Protein AF-A0A969CQW3-F1 (afdb_monomer_lite)

Foldseek 3Di:
DFDDDVNHTDDDPDPPGPVLQQDALAPDPQAFAAPVRHGRGLCRLPPPVNCVVLVHLQSSCDAPHSNLLSLLSSVLVCCVPPLDQEDEQEADSQQPNPDCVNSVVSNPVDRDPSHDPNHDYYYDDDNCPVVVVVVVVD

Radius of gyration: 14.9 Å; chains: 1; bounding box: 37×34×37 Å

Sequence (138 aa):
MCVLDDGAPLRITDGGSGHIGQIDVSLTSDAPIGPDGGRGGLEAYLGVRAIISHGSIERAFEKDAAPTLALARAIRIAHAIYRPNQIVLLGGIGIRIPSLEPIEAAVREHLTTIAHPRWHLLRGDDDHHAARGAARLV

pLDDT: mean 92.69, std 6.72, range [59.06, 98.31]

Structure (mmCIF, N/CA/C/O backbone):
data_AF-A0A969CQW3-F1
#
_entry.id   AF-A0A969CQW3-F1
#
loop_
_atom_site.group_PDB
_atom_site.id
_atom_site.type_symbol
_atom_site.label_atom_id
_atom_site.label_alt_id
_atom_site.label_comp_id
_atom_site.label_asym_id
_atom_site.label_entity_id
_atom_site.label_seq_id
_atom_site.pdbx_PDB_ins_code
_atom_site.Cartn_x
_atom_site.Cartn_y
_atom_site.Cartn_z
_atom_site.occupancy
_atom_site.B_iso_or_equiv
_atom_site.auth_seq_id
_atom_site.auth_comp_id
_atom_site.auth_asym_id
_atom_site.auth_atom_id
_atom_site.pdbx_PDB_model_num
ATOM 1 N N . MET A 1 1 ? 1.162 4.635 -8.567 1.00 69.88 1 MET A N 1
ATOM 2 C CA . MET A 1 1 ? 1.852 3.421 -8.068 1.00 69.88 1 MET A CA 1
ATOM 3 C C . MET A 1 1 ? 2.391 2.670 -9.285 1.00 69.88 1 MET A C 1
ATOM 5 O O . MET A 1 1 ? 1.899 2.934 -10.373 1.00 69.88 1 MET A O 1
ATOM 9 N N . CYS A 1 2 ? 3.391 1.797 -9.170 1.00 86.38 2 CYS A N 1
ATOM 10 C CA . CYS A 1 2 ? 3.870 1.009 -10.316 1.00 86.38 2 CYS A CA 1
ATOM 11 C C . CYS A 1 2 ? 4.213 -0.417 -9.884 1.00 86.38 2 CYS A C 1
ATOM 13 O O . CYS A 1 2 ? 4.478 -0.653 -8.706 1.00 86.38 2 CYS A O 1
ATOM 15 N N . VAL A 1 3 ? 4.185 -1.344 -10.838 1.00 90.12 3 VAL A N 1
ATOM 16 C CA . VAL A 1 3 ? 4.694 -2.709 -10.679 1.00 90.12 3 VAL A CA 1
ATOM 17 C C . VAL A 1 3 ? 5.891 -2.833 -11.607 1.00 90.12 3 VAL A C 1
ATOM 19 O O . VAL A 1 3 ? 5.810 -2.410 -12.761 1.00 90.12 3 VAL A O 1
ATOM 22 N N . LEU A 1 4 ? 6.993 -3.368 -11.091 1.00 91.31 4 LEU A N 1
ATOM 23 C CA . LEU A 1 4 ? 8.176 -3.672 -11.883 1.00 91.31 4 LEU A CA 1
ATOM 24 C C . LEU A 1 4 ? 8.287 -5.188 -12.020 1.00 91.31 4 LEU A C 1
ATOM 26 O O . LEU A 1 4 ? 8.216 -5.888 -11.011 1.00 91.31 4 LEU A O 1
ATOM 30 N N . ASP A 1 5 ? 8.470 -5.664 -13.245 1.00 91.25 5 ASP A N 1
ATOM 31 C CA . ASP A 1 5 ? 8.824 -7.047 -13.544 1.00 91.25 5 ASP A CA 1
ATOM 32 C C . ASP A 1 5 ? 10.225 -7.056 -14.158 1.00 91.25 5 ASP A C 1
ATOM 34 O O . ASP A 1 5 ? 10.496 -6.321 -15.106 1.00 91.25 5 ASP A O 1
ATOM 38 N N . ASP A 1 6 ? 11.139 -7.790 -13.526 1.00 90.31 6 ASP A N 1
ATOM 39 C CA . ASP A 1 6 ? 12.577 -7.789 -13.833 1.00 90.31 6 ASP A CA 1
ATOM 40 C C . ASP A 1 6 ? 13.187 -6.377 -14.016 1.00 90.31 6 ASP A C 1
ATOM 42 O O . ASP A 1 6 ? 13.949 -6.084 -14.934 1.00 90.31 6 ASP A O 1
ATOM 46 N N . GLY A 1 7 ? 12.787 -5.441 -13.146 1.00 88.50 7 GLY A N 1
ATOM 47 C CA . GLY A 1 7 ? 13.255 -4.050 -13.169 1.00 88.50 7 GLY A CA 1
ATOM 48 C C . GLY A 1 7 ? 12.615 -3.158 -14.241 1.00 88.50 7 GLY A C 1
ATOM 49 O O . GLY A 1 7 ? 12.834 -1.945 -14.219 1.00 88.50 7 GLY A O 1
ATOM 50 N N . ALA A 1 8 ? 11.783 -3.708 -15.126 1.00 88.44 8 ALA A N 1
ATOM 51 C CA . ALA A 1 8 ? 11.040 -2.958 -16.129 1.00 88.44 8 ALA A CA 1
ATOM 52 C C . ALA A 1 8 ? 9.611 -2.646 -15.647 1.00 88.44 8 ALA A C 1
ATOM 54 O O . ALA A 1 8 ? 8.978 -3.489 -15.013 1.00 88.44 8 ALA A O 1
ATOM 55 N N . PRO A 1 9 ? 9.046 -1.460 -15.948 1.00 88.81 9 PRO A N 1
ATOM 56 C CA . PRO A 1 9 ? 7.644 -1.186 -15.654 1.00 88.81 9 PRO A CA 1
ATOM 57 C C . PRO A 1 9 ? 6.726 -2.184 -16.359 1.00 88.81 9 PRO A C 1
ATOM 59 O O . PRO A 1 9 ? 6.734 -2.276 -17.587 1.00 88.81 9 PRO A O 1
ATOM 62 N N . LEU A 1 10 ? 5.896 -2.884 -15.587 1.00 88.00 10 LEU A N 1
ATOM 63 C CA . LEU A 1 10 ? 4.862 -3.753 -16.128 1.00 88.00 10 LEU A CA 1
ATOM 64 C C . LEU A 1 10 ? 3.810 -2.888 -16.828 1.00 88.00 10 LEU A C 1
ATOM 66 O O . LEU A 1 10 ? 3.125 -2.087 -16.188 1.00 88.00 10 LEU A O 1
ATOM 70 N N . ARG A 1 11 ? 3.687 -3.048 -18.147 1.00 85.06 11 ARG A N 1
ATOM 71 C CA . ARG A 1 11 ? 2.719 -2.330 -18.982 1.00 85.06 11 ARG A CA 1
ATOM 72 C C . ARG A 1 11 ? 1.651 -3.301 -19.452 1.00 85.06 11 ARG A C 1
ATOM 74 O O . ARG A 1 11 ? 1.939 -4.221 -20.210 1.00 85.06 11 ARG A O 1
ATOM 81 N N . ILE A 1 12 ? 0.422 -3.085 -19.001 1.00 78.81 12 ILE A N 1
ATOM 82 C CA . ILE A 1 12 ? -0.744 -3.850 -19.444 1.00 78.81 12 ILE A CA 1
ATOM 83 C C . ILE A 1 12 ? -1.721 -2.848 -20.050 1.00 78.81 12 ILE A C 1
ATOM 85 O O . ILE A 1 12 ? -2.192 -1.954 -19.343 1.00 78.81 12 ILE A O 1
ATOM 89 N N . THR A 1 13 ? -2.031 -3.005 -21.341 1.00 79.25 13 THR A N 1
ATOM 90 C CA . THR A 1 13 ? -2.900 -2.099 -22.126 1.00 79.25 13 THR A CA 1
ATOM 91 C C . THR A 1 13 ? -2.412 -0.637 -22.134 1.00 79.25 13 THR A C 1
ATOM 93 O O . THR A 1 13 ? -1.235 -0.366 -21.888 1.00 79.25 13 THR A O 1
ATOM 96 N N . ASP A 1 14 ? -3.313 0.312 -22.399 1.00 74.19 14 ASP A N 1
ATOM 97 C CA . ASP A 1 14 ? -3.031 1.734 -22.623 1.00 74.19 14 ASP A CA 1
ATOM 98 C C . ASP A 1 14 ? -2.924 2.549 -21.318 1.00 74.19 14 ASP A C 1
ATOM 100 O O . ASP A 1 14 ? -3.530 3.606 -21.162 1.00 74.19 14 ASP A O 1
ATOM 104 N N . GLY A 1 15 ? -2.140 2.065 -20.349 1.00 66.44 15 GLY A N 1
ATOM 105 C CA . GLY A 1 15 ? -1.756 2.864 -19.174 1.00 66.44 15 GLY A CA 1
ATOM 106 C C . GLY A 1 15 ? -2.594 2.668 -17.907 1.00 66.44 15 GLY A C 1
ATOM 107 O O . GLY A 1 15 ? -2.444 3.434 -16.958 1.00 66.44 15 GLY A O 1
ATOM 108 N N . GLY A 1 16 ? -3.425 1.624 -17.827 1.00 70.31 16 GLY A N 1
ATOM 109 C CA . GLY A 1 16 ? -4.143 1.271 -16.592 1.00 70.31 16 GLY A CA 1
ATOM 110 C C . GLY A 1 16 ? -3.242 0.693 -15.488 1.00 70.31 16 GLY A C 1
ATOM 111 O O . GLY A 1 16 ? -3.533 0.840 -14.296 1.00 70.31 16 GLY A O 1
ATOM 112 N N . SER A 1 17 ? -2.118 0.075 -15.865 1.00 72.81 17 SER A N 1
ATOM 113 C CA . SER A 1 17 ? -1.160 -0.554 -14.951 1.00 72.81 17 SER A CA 1
ATOM 114 C C . SER A 1 17 ? -0.503 0.478 -14.024 1.00 72.81 17 SER A C 1
ATOM 116 O O . SER A 1 17 ? 0.400 1.206 -14.429 1.00 72.81 17 SER A O 1
ATOM 118 N N . GLY A 1 18 ? -0.958 0.542 -12.768 1.00 77.88 18 GLY A N 1
ATOM 119 C CA . GLY A 1 18 ? -0.406 1.449 -11.748 1.00 77.88 18 GLY A CA 1
ATOM 120 C C . GLY A 1 18 ? -1.438 2.200 -10.899 1.00 77.88 18 GLY A C 1
ATOM 121 O O . GLY A 1 18 ? -1.077 2.787 -9.870 1.00 77.88 18 GLY A O 1
ATOM 122 N N . HIS A 1 19 ? -2.721 2.120 -11.260 1.00 87.38 19 HIS A N 1
ATOM 123 C CA . HIS A 1 19 ? -3.844 2.726 -10.532 1.00 87.38 19 HIS A CA 1
ATOM 124 C C . HIS A 1 19 ? -4.282 1.908 -9.305 1.00 87.38 19 HIS A C 1
ATOM 126 O O . HIS A 1 19 ? -5.462 1.789 -9.002 1.00 87.38 19 HIS A O 1
ATOM 132 N N . ILE A 1 20 ? -3.319 1.359 -8.559 1.00 89.56 20 ILE A N 1
ATOM 133 C CA . ILE A 1 20 ? -3.568 0.554 -7.348 1.00 89.56 20 ILE A CA 1
ATOM 134 C C . ILE A 1 20 ? -4.322 1.364 -6.276 1.00 89.56 20 ILE A C 1
ATOM 136 O O . ILE A 1 20 ? -5.055 0.796 -5.473 1.00 89.56 20 ILE A O 1
ATOM 140 N N . GLY A 1 21 ? -4.196 2.698 -6.300 1.00 91.62 21 GLY A N 1
ATOM 141 C CA . GLY A 1 21 ? -4.977 3.606 -5.454 1.00 91.62 21 GLY A CA 1
ATOM 142 C C . GLY A 1 21 ? -6.496 3.470 -5.623 1.00 91.62 21 GLY A C 1
ATOM 143 O O . GLY A 1 21 ? -7.221 3.743 -4.674 1.00 91.62 21 GLY A O 1
ATOM 144 N N . GLN A 1 22 ? -6.954 2.982 -6.781 1.00 92.75 22 GLN A N 1
ATOM 145 C CA . GLN A 1 22 ? -8.374 2.813 -7.107 1.00 92.75 22 GLN A CA 1
ATOM 146 C C . GLN A 1 22 ? -8.889 1.388 -6.871 1.00 92.75 22 GLN A C 1
ATOM 148 O O . GLN A 1 22 ? -10.025 1.072 -7.209 1.00 92.75 22 GLN A O 1
ATOM 153 N N . ILE A 1 23 ? -8.069 0.502 -6.293 1.00 93.56 23 ILE A N 1
ATOM 154 C CA . ILE A 1 23 ? -8.540 -0.817 -5.866 1.00 93.56 23 ILE A CA 1
ATOM 155 C C . ILE A 1 23 ? -9.459 -0.638 -4.660 1.00 93.56 23 ILE A C 1
ATOM 157 O O . ILE A 1 23 ? -9.072 0.001 -3.678 1.00 93.56 23 ILE A O 1
ATOM 161 N N . ASP A 1 24 ? -10.642 -1.245 -4.727 1.00 96.44 24 ASP A N 1
ATOM 162 C CA . ASP A 1 24 ? -11.569 -1.315 -3.603 1.00 96.44 24 ASP A CA 1
ATOM 163 C C . ASP A 1 24 ? -10.961 -2.148 -2.463 1.00 96.44 24 ASP A C 1
ATOM 165 O O . ASP A 1 24 ? -10.650 -3.336 -2.600 1.00 96.44 24 ASP A O 1
ATOM 169 N N . VAL A 1 25 ? -10.778 -1.492 -1.322 1.00 97.50 25 VAL A N 1
ATOM 170 C CA . VAL A 1 25 ? -10.280 -2.067 -0.074 1.00 97.50 25 VAL A CA 1
ATOM 171 C C . VAL A 1 25 ? -11.244 -1.820 1.090 1.00 97.50 25 VAL A C 1
ATOM 173 O O . VAL A 1 25 ? -10.827 -1.900 2.245 1.00 97.50 25 VAL A O 1
ATOM 176 N N . SER A 1 26 ? -12.527 -1.575 0.800 1.00 97.88 26 SER A N 1
ATOM 177 C CA . SER A 1 26 ? -13.590 -1.227 1.756 1.00 97.88 26 SER A CA 1
ATOM 178 C C . SER A 1 26 ? -13.540 -2.043 3.047 1.00 97.88 26 SER A C 1
ATOM 180 O O . SER A 1 26 ? -13.803 -3.245 3.056 1.00 97.88 26 SER A O 1
ATOM 182 N N . LEU A 1 27 ? -13.222 -1.397 4.167 1.00 96.56 27 LEU A N 1
ATOM 183 C CA . LEU A 1 27 ? -13.151 -2.057 5.477 1.00 96.56 27 LEU A CA 1
ATOM 184 C C . LEU A 1 27 ? -14.532 -2.236 6.124 1.00 96.56 27 LEU A C 1
ATOM 186 O O . LEU A 1 27 ? -14.719 -3.148 6.926 1.00 96.56 27 LEU A O 1
ATOM 190 N N . THR A 1 28 ? -15.485 -1.385 5.752 1.00 94.69 28 THR A N 1
ATOM 191 C CA . THR A 1 28 ? -16.852 -1.325 6.279 1.00 94.69 28 THR A CA 1
ATOM 192 C C . THR A 1 28 ? -17.840 -1.048 5.141 1.00 94.69 28 THR A C 1
ATOM 194 O O . THR A 1 28 ? -17.439 -0.706 4.027 1.00 94.69 28 THR A O 1
ATOM 197 N N . SER A 1 29 ? -19.141 -1.195 5.402 1.00 91.62 29 SER A N 1
ATOM 198 C CA . SER A 1 29 ? -20.199 -0.907 4.420 1.00 91.62 29 SER A CA 1
ATOM 199 C C . SER A 1 29 ? -20.340 0.585 4.094 1.00 91.62 29 SER A C 1
ATOM 201 O O . SER A 1 29 ? -20.817 0.939 3.018 1.00 91.62 29 SER A O 1
ATOM 203 N N . ASP A 1 30 ? -19.907 1.462 4.996 1.00 93.69 30 ASP A N 1
ATOM 204 C CA . ASP A 1 30 ? -19.916 2.921 4.877 1.00 93.69 30 ASP A CA 1
ATOM 205 C C . ASP A 1 30 ? -18.547 3.498 4.472 1.00 93.69 30 ASP A C 1
ATOM 207 O O . ASP A 1 30 ? -18.236 4.647 4.782 1.00 93.69 30 ASP A O 1
ATOM 211 N N . ALA A 1 31 ? -17.735 2.715 3.753 1.00 96.88 31 ALA A N 1
ATOM 212 C CA . ALA A 1 31 ? -16.388 3.090 3.326 1.00 96.88 31 ALA A CA 1
ATOM 213 C C . ALA A 1 31 ? -16.310 4.509 2.707 1.00 96.88 31 ALA A C 1
ATOM 215 O O . ALA A 1 31 ? -17.243 4.930 2.010 1.00 96.88 31 ALA A O 1
ATOM 216 N N . PRO A 1 32 ? -15.206 5.252 2.922 1.00 96.50 32 PRO A N 1
ATOM 217 C CA . PRO A 1 32 ? -15.052 6.624 2.452 1.00 96.50 32 PRO A CA 1
ATOM 218 C C . PRO A 1 32 ? -15.032 6.711 0.922 1.00 96.50 32 PRO A C 1
ATOM 220 O O . PRO A 1 32 ? -14.748 5.738 0.222 1.00 96.50 32 PRO A O 1
ATOM 223 N N . ILE A 1 33 ? -15.325 7.904 0.406 1.00 95.75 33 ILE A N 1
ATOM 224 C CA . ILE A 1 33 ? -15.257 8.215 -1.025 1.00 95.75 33 ILE A CA 1
ATOM 225 C C . ILE A 1 33 ? -13.929 8.920 -1.309 1.00 95.75 33 ILE A C 1
ATOM 227 O O . ILE A 1 33 ? -13.577 9.887 -0.629 1.00 95.75 33 ILE A O 1
ATOM 231 N N . GLY A 1 34 ? -13.195 8.412 -2.295 1.00 93.19 34 GLY A N 1
ATOM 232 C CA . GLY A 1 34 ? -11.925 8.956 -2.750 1.00 93.19 34 GLY A CA 1
ATOM 233 C C . GLY A 1 34 ? -12.084 10.225 -3.596 1.00 93.19 34 GLY A C 1
ATOM 234 O O . GLY A 1 34 ? -13.193 10.591 -3.992 1.00 93.19 34 GLY A O 1
ATOM 235 N N . PRO A 1 35 ? -10.977 10.926 -3.894 1.00 90.19 35 PRO A N 1
ATOM 236 C CA . PRO A 1 35 ? -10.988 12.121 -4.744 1.00 90.19 35 PRO A CA 1
ATOM 237 C C . PRO A 1 35 ? -11.469 11.865 -6.179 1.00 90.19 35 PRO A C 1
ATOM 239 O O . PRO A 1 35 ? -11.944 12.787 -6.836 1.00 90.19 35 PRO A O 1
ATOM 242 N N . ASP A 1 36 ? -11.343 10.628 -6.653 1.00 89.81 36 ASP A N 1
ATOM 243 C CA . ASP A 1 36 ? -11.818 10.151 -7.952 1.00 89.81 36 ASP A CA 1
ATOM 244 C C . ASP A 1 36 ? -13.344 9.918 -7.988 1.00 89.81 36 ASP A C 1
ATOM 246 O O . ASP A 1 36 ? -13.913 9.686 -9.053 1.00 89.81 36 ASP A O 1
ATOM 250 N N . GLY A 1 37 ? -14.014 9.991 -6.832 1.00 93.25 37 GLY A N 1
ATOM 251 C CA . GLY A 1 37 ? -15.437 9.698 -6.663 1.00 93.25 37 GLY A CA 1
ATOM 252 C C . GLY A 1 37 ? -15.744 8.224 -6.378 1.00 93.25 37 GLY A C 1
ATOM 253 O O . GLY A 1 37 ? -16.899 7.894 -6.098 1.00 93.25 37 GLY A O 1
ATOM 254 N N . GLY A 1 38 ? -14.740 7.343 -6.399 1.00 92.81 38 GLY A N 1
ATOM 255 C CA . GLY A 1 38 ? -14.880 5.926 -6.081 1.00 92.81 38 GLY A CA 1
ATOM 256 C C . GLY A 1 38 ? -15.054 5.694 -4.580 1.00 92.81 38 GLY A C 1
ATOM 257 O O . GLY A 1 38 ? -14.389 6.316 -3.751 1.00 92.81 38 GLY A O 1
ATOM 258 N N . ARG A 1 39 ? -15.950 4.780 -4.193 1.00 96.06 39 ARG A N 1
ATOM 259 C CA . ARG A 1 39 ? -16.094 4.363 -2.790 1.00 96.06 39 ARG A CA 1
ATOM 260 C C . ARG A 1 39 ? -15.099 3.254 -2.467 1.00 96.06 39 ARG A C 1
ATOM 262 O O . ARG A 1 39 ? -14.956 2.319 -3.242 1.00 96.06 39 ARG A O 1
ATOM 269 N N . GLY A 1 40 ? -14.452 3.347 -1.308 1.00 96.81 40 GLY A N 1
ATOM 270 C CA . GLY A 1 40 ? -13.625 2.266 -0.774 1.00 96.81 40 GLY A CA 1
ATOM 271 C C . GLY A 1 40 ? -12.259 2.105 -1.428 1.00 96.81 40 GLY A C 1
ATOM 272 O O . GLY A 1 40 ? -11.504 1.228 -1.015 1.00 96.81 40 GLY A O 1
ATOM 273 N N . GLY A 1 41 ? -11.916 2.953 -2.401 1.00 97.06 41 GLY A N 1
ATOM 274 C CA . GLY A 1 41 ? -10.590 2.975 -3.008 1.00 97.06 41 GLY A CA 1
ATOM 275 C C . GLY A 1 41 ? -9.498 3.204 -1.963 1.00 97.06 41 GLY A C 1
ATOM 276 O O . GLY A 1 41 ? -9.681 3.956 -1.003 1.00 97.06 41 GLY A O 1
ATOM 277 N N . LEU A 1 42 ? -8.336 2.581 -2.151 1.00 96.50 42 LEU A N 1
ATOM 278 C CA . LEU A 1 42 ? -7.181 2.748 -1.264 1.00 96.50 42 LEU A CA 1
ATOM 279 C C . LEU A 1 42 ? -6.803 4.224 -1.049 1.00 96.50 42 LEU A C 1
ATOM 281 O O . LEU A 1 42 ? -6.430 4.618 0.057 1.00 96.50 42 LEU A O 1
ATOM 285 N N . GLU A 1 43 ? -6.927 5.056 -2.083 1.00 95.06 43 GLU A N 1
ATOM 286 C CA . GLU A 1 43 ? -6.661 6.495 -1.999 1.00 95.06 43 GLU A CA 1
ATOM 287 C C . GLU A 1 43 ? -7.583 7.217 -1.003 1.00 95.06 43 GLU A C 1
ATOM 289 O O . GLU A 1 43 ? -7.147 8.159 -0.341 1.00 95.06 43 GLU A O 1
ATOM 294 N N . ALA A 1 44 ? -8.818 6.745 -0.816 1.00 96.38 44 ALA A N 1
ATOM 295 C CA . ALA A 1 44 ? -9.743 7.306 0.167 1.00 96.38 44 ALA A CA 1
ATOM 296 C C . ALA A 1 44 ? -9.253 7.112 1.615 1.00 96.38 44 ALA A C 1
ATOM 298 O O . ALA A 1 44 ? -9.576 7.919 2.483 1.00 96.38 44 ALA A O 1
ATOM 299 N N . TYR A 1 45 ? -8.451 6.072 1.868 1.00 96.88 45 TYR A N 1
ATOM 300 C CA . TYR A 1 45 ? -7.875 5.772 3.182 1.00 96.88 45 TYR A CA 1
ATOM 301 C C . TYR A 1 45 ? -6.468 6.352 3.376 1.00 96.88 45 TYR A C 1
ATOM 303 O O . TYR A 1 45 ? -6.107 6.716 4.491 1.00 96.88 45 TYR A O 1
ATOM 311 N N . LEU A 1 46 ? -5.658 6.423 2.312 1.00 94.81 46 LEU A N 1
ATOM 312 C CA . LEU A 1 46 ? -4.242 6.819 2.392 1.00 94.81 46 LEU A CA 1
ATOM 313 C C . LEU A 1 46 ? -3.948 8.233 1.884 1.00 94.81 46 LEU A C 1
ATOM 315 O O . LEU A 1 46 ? -2.823 8.714 2.021 1.00 94.81 46 LEU A O 1
ATOM 319 N N . GLY A 1 47 ? -4.918 8.893 1.255 1.00 92.31 47 GLY A N 1
ATOM 320 C CA . GLY A 1 47 ? -4.738 10.234 0.720 1.00 92.31 47 GLY A CA 1
ATOM 321 C C . GLY A 1 47 ? -4.359 11.237 1.812 1.00 92.31 47 GLY A C 1
ATOM 322 O O . GLY A 1 47 ? -4.715 11.082 2.979 1.00 92.31 47 GLY A O 1
ATOM 323 N N . VAL A 1 48 ? -3.679 12.322 1.427 1.00 92.06 48 VAL A N 1
ATOM 324 C CA . VAL A 1 48 ? -3.215 13.368 2.363 1.00 92.06 48 VAL A CA 1
ATOM 325 C C . VAL A 1 48 ? -4.342 13.863 3.278 1.00 92.06 48 VAL A C 1
ATOM 327 O O . VAL A 1 48 ? -4.132 14.043 4.472 1.00 92.06 48 VAL A O 1
ATOM 330 N N . ARG A 1 49 ? -5.559 14.031 2.743 1.00 91.62 49 ARG A N 1
ATOM 331 C CA . ARG A 1 49 ? -6.733 14.443 3.530 1.00 91.62 49 ARG A CA 1
ATOM 332 C C . ARG A 1 49 ? -7.124 13.412 4.590 1.00 91.62 49 ARG A C 1
ATOM 334 O O . ARG A 1 49 ? -7.442 13.805 5.708 1.00 91.62 49 ARG A O 1
ATOM 341 N N . ALA A 1 50 ? -7.075 12.124 4.252 1.00 93.56 50 ALA A N 1
ATOM 342 C CA . ALA A 1 50 ? -7.349 11.052 5.201 1.00 93.56 50 ALA A CA 1
ATOM 343 C C . ALA A 1 50 ? -6.302 11.055 6.320 1.00 93.56 50 ALA A C 1
ATOM 345 O O . ALA A 1 50 ? -6.665 11.117 7.489 1.00 93.56 50 ALA A O 1
ATOM 346 N N . ILE A 1 51 ? -5.013 11.135 5.981 1.00 94.94 51 ILE A N 1
ATOM 347 C CA . ILE A 1 51 ? -3.928 11.197 6.976 1.00 94.94 51 ILE A CA 1
ATOM 348 C C . ILE A 1 51 ? -4.063 12.418 7.895 1.00 94.94 51 ILE A C 1
ATOM 350 O O . ILE A 1 51 ? -3.935 12.281 9.109 1.00 94.94 51 ILE A O 1
ATOM 354 N N . ILE A 1 52 ? -4.379 13.601 7.354 1.00 94.38 52 ILE A N 1
ATOM 355 C CA . ILE A 1 52 ? -4.596 14.812 8.165 1.00 94.38 52 ILE A CA 1
ATOM 356 C C . ILE A 1 52 ? -5.727 14.606 9.181 1.00 94.38 52 ILE A C 1
ATOM 358 O O . ILE A 1 52 ? -5.620 15.087 10.307 1.00 94.38 52 ILE A O 1
ATOM 362 N N . SER A 1 53 ? -6.782 13.863 8.831 1.00 95.50 53 SER A N 1
ATOM 363 C CA . SER A 1 53 ? -7.895 13.586 9.751 1.00 95.50 53 SER A CA 1
ATOM 364 C C . SER A 1 53 ? -7.496 12.736 10.969 1.00 95.50 53 SER A C 1
ATOM 366 O O . SER A 1 53 ? -8.120 12.852 12.020 1.00 95.50 53 SER A O 1
ATOM 368 N N . HIS A 1 54 ? -6.407 11.963 10.872 1.00 95.81 54 HIS A N 1
ATOM 369 C CA . HIS A 1 54 ? -5.800 11.248 12.003 1.00 95.81 54 HIS A CA 1
ATOM 370 C C . HIS A 1 54 ? -4.892 12.143 12.873 1.00 95.81 54 HIS A C 1
ATOM 372 O O . HIS A 1 54 ? -4.436 11.729 13.941 1.00 95.81 54 HIS A O 1
ATOM 378 N N . GLY A 1 55 ? -4.621 13.376 12.439 1.00 96.38 55 GLY A N 1
ATOM 379 C CA . GLY A 1 55 ? -3.820 14.377 13.148 1.00 96.38 55 GLY A CA 1
ATOM 380 C C . GLY A 1 55 ? -2.306 14.234 12.973 1.00 96.38 55 GLY A C 1
ATOM 381 O O . GLY A 1 55 ? -1.601 15.238 13.041 1.00 96.38 55 GLY A O 1
ATOM 382 N N . SER A 1 56 ? -1.791 13.030 12.716 1.00 95.12 56 SER A N 1
ATOM 383 C CA . SER A 1 56 ? -0.380 12.811 12.380 1.00 95.12 56 SER A CA 1
ATOM 384 C C . SER A 1 56 ? -0.185 11.548 11.537 1.00 95.12 56 SER A C 1
ATOM 386 O O . SER A 1 56 ? -1.074 10.695 11.460 1.00 95.12 56 SER A O 1
ATOM 388 N N . ILE A 1 57 ? 0.982 11.421 10.897 1.00 95.12 57 ILE A N 1
ATOM 389 C CA . ILE A 1 57 ? 1.313 10.232 10.101 1.00 95.12 57 ILE A CA 1
ATOM 390 C C . ILE A 1 57 ? 1.507 9.000 10.987 1.00 95.12 57 ILE A C 1
ATOM 392 O O . ILE A 1 57 ? 1.112 7.906 10.604 1.00 95.12 57 ILE A O 1
ATOM 396 N N . GLU A 1 58 ? 2.053 9.182 12.188 1.00 95.25 58 GLU A N 1
ATOM 397 C CA . GLU A 1 58 ? 2.209 8.128 13.186 1.00 95.25 58 GLU A CA 1
ATOM 398 C C . GLU A 1 58 ? 0.843 7.517 13.501 1.00 95.25 58 GLU A C 1
ATOM 400 O O . GLU A 1 58 ? 0.654 6.322 13.301 1.00 95.25 58 GLU A O 1
ATOM 405 N N . ARG A 1 59 ? -0.136 8.356 13.867 1.00 96.81 59 ARG A N 1
ATOM 406 C CA . ARG A 1 59 ? -1.500 7.921 14.201 1.00 96.81 59 ARG A CA 1
ATOM 407 C C . ARG A 1 59 ? -2.246 7.301 13.028 1.00 96.81 59 ARG A C 1
ATOM 409 O O . ARG A 1 59 ? -3.040 6.386 13.220 1.00 96.81 59 ARG A O 1
ATOM 416 N N . ALA A 1 60 ? -2.014 7.795 11.813 1.00 97.31 60 ALA A N 1
ATOM 417 C CA . ALA A 1 60 ? -2.626 7.225 10.617 1.00 97.31 60 ALA A CA 1
ATOM 418 C C . ALA A 1 60 ? -2.178 5.772 10.381 1.00 97.31 60 ALA A C 1
ATOM 420 O O . ALA A 1 60 ? -2.970 4.967 9.899 1.00 97.31 60 ALA A O 1
ATOM 421 N N . PHE A 1 61 ? -0.935 5.438 10.741 1.00 97.38 61 PHE A N 1
ATOM 422 C CA . PHE A 1 61 ? -0.335 4.120 10.516 1.00 97.38 61 PHE A CA 1
ATOM 423 C C . PHE A 1 61 ? -0.096 3.318 11.807 1.00 97.38 61 PHE A C 1
ATOM 425 O O . PHE A 1 61 ? 0.722 2.396 11.835 1.00 97.38 61 PHE A O 1
ATOM 432 N N . GLU A 1 62 ? -0.821 3.640 12.880 1.00 97.38 62 GLU A N 1
ATOM 433 C CA . GLU A 1 62 ? -0.864 2.818 14.089 1.00 97.38 62 GLU A CA 1
ATOM 434 C C . GLU A 1 62 ? -1.525 1.458 13.813 1.00 97.38 62 GLU A C 1
ATOM 436 O O . GLU A 1 62 ? -2.188 1.232 12.791 1.00 97.38 62 GLU A O 1
ATOM 441 N N . LYS A 1 63 ? -1.334 0.522 14.746 1.00 97.25 63 LYS A N 1
ATOM 442 C CA . LYS A 1 63 ? -1.995 -0.781 14.701 1.00 97.25 63 LYS A CA 1
ATOM 443 C C . LYS A 1 63 ? -3.518 -0.592 14.641 1.00 97.25 63 LYS A C 1
ATOM 445 O O . LYS A 1 63 ? -4.064 0.261 15.331 1.00 97.25 63 LYS A O 1
ATOM 450 N N . ASP A 1 64 ? -4.180 -1.385 13.801 1.00 96.44 64 ASP A N 1
ATOM 451 C CA . ASP A 1 64 ? -5.638 -1.404 13.602 1.00 96.44 64 ASP A CA 1
ATOM 452 C C . ASP A 1 64 ? -6.254 -0.097 13.054 1.00 96.44 64 ASP A C 1
ATOM 454 O O . ASP A 1 64 ? -7.460 -0.035 12.809 1.00 96.44 64 ASP A O 1
ATOM 458 N N . ALA A 1 65 ? -5.445 0.933 12.776 1.00 97.25 65 ALA A N 1
ATOM 459 C CA . ALA A 1 65 ? -5.914 2.145 12.120 1.00 97.25 65 ALA A CA 1
ATOM 460 C C . ALA A 1 65 ? -6.412 1.834 10.696 1.00 97.25 65 ALA A C 1
ATOM 462 O O . ALA A 1 65 ? -5.832 1.018 9.972 1.00 97.25 65 ALA A O 1
ATOM 463 N N . ALA A 1 66 ? -7.476 2.517 10.263 1.00 97.19 66 ALA A N 1
ATOM 464 C CA . ALA A 1 66 ? -8.070 2.288 8.946 1.00 97.19 66 ALA A CA 1
ATOM 465 C C . ALA A 1 66 ? -7.058 2.406 7.780 1.00 97.19 66 ALA A C 1
ATOM 467 O O . ALA A 1 66 ? -7.071 1.524 6.919 1.00 97.19 66 ALA A O 1
ATOM 468 N N . PRO A 1 67 ? -6.132 3.391 7.747 1.00 97.31 67 PRO A N 1
ATOM 469 C CA . PRO A 1 67 ? -5.089 3.445 6.719 1.00 97.31 67 PRO A CA 1
ATOM 470 C C . PRO A 1 67 ? -4.167 2.212 6.734 1.00 97.31 67 PRO A C 1
ATOM 472 O O . PRO A 1 67 ? -3.908 1.633 5.677 1.00 97.31 67 PRO A O 1
ATOM 475 N N . THR A 1 68 ? -3.734 1.747 7.913 1.00 98.12 68 THR A N 1
ATOM 476 C CA . THR A 1 68 ? -2.933 0.516 8.075 1.00 98.12 68 THR A CA 1
ATOM 477 C C . THR A 1 68 ? -3.648 -0.699 7.491 1.00 98.12 68 THR A C 1
ATOM 479 O O . THR A 1 68 ? -3.084 -1.425 6.670 1.00 98.12 68 THR A O 1
ATOM 482 N N . LEU A 1 69 ? -4.910 -0.907 7.871 1.00 98.31 69 LEU A N 1
ATOM 483 C CA . LEU A 1 69 ? -5.698 -2.062 7.437 1.00 98.31 69 LEU A CA 1
ATOM 484 C C . LEU A 1 69 ? -6.006 -2.023 5.933 1.00 98.31 69 LEU A C 1
ATOM 486 O O . LEU A 1 69 ? -5.931 -3.056 5.257 1.00 98.31 69 LEU A O 1
ATOM 490 N N . ALA A 1 70 ? -6.310 -0.839 5.396 1.00 98.12 70 ALA A N 1
ATOM 491 C CA . ALA A 1 70 ? -6.554 -0.628 3.973 1.00 98.12 70 ALA A CA 1
ATOM 492 C C . ALA A 1 70 ? -5.291 -0.901 3.139 1.00 98.12 70 ALA A C 1
ATOM 494 O O . ALA A 1 70 ? -5.347 -1.657 2.164 1.00 98.12 70 ALA A O 1
ATOM 495 N N . LEU A 1 71 ? -4.132 -0.376 3.559 1.00 97.81 71 LEU A N 1
ATOM 496 C CA . LEU A 1 71 ? -2.846 -0.656 2.914 1.00 97.81 71 LEU A CA 1
ATOM 497 C C . LEU A 1 71 ? -2.504 -2.146 2.974 1.00 97.81 71 LEU A C 1
ATOM 499 O O . LEU A 1 71 ? -2.123 -2.734 1.960 1.00 97.81 71 LEU A O 1
ATOM 503 N N . ALA A 1 72 ? -2.704 -2.784 4.127 1.00 98.25 72 ALA A N 1
ATOM 504 C CA . ALA A 1 72 ? -2.470 -4.213 4.276 1.00 98.25 72 ALA A CA 1
ATOM 505 C C . ALA A 1 72 ? -3.363 -5.049 3.348 1.00 98.25 72 ALA A C 1
ATOM 507 O O . ALA A 1 72 ? -2.934 -6.073 2.811 1.00 98.25 72 ALA A O 1
ATOM 508 N N . ARG A 1 73 ? -4.618 -4.635 3.131 1.00 98.31 73 ARG A N 1
ATOM 509 C CA . ARG A 1 73 ? -5.516 -5.286 2.169 1.00 98.31 73 AR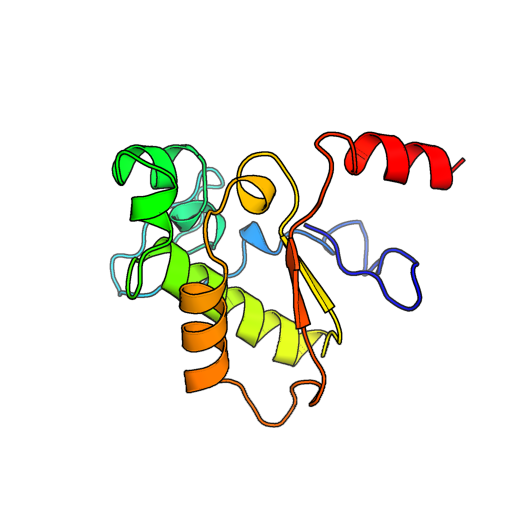G A CA 1
ATOM 510 C C . ARG A 1 73 ? -5.043 -5.097 0.728 1.00 98.31 73 ARG A C 1
ATOM 512 O O . ARG A 1 73 ? -4.967 -6.085 -0.000 1.00 98.31 73 ARG A O 1
ATOM 519 N N . ALA A 1 74 ? -4.657 -3.883 0.339 1.00 97.56 74 ALA A N 1
ATOM 520 C CA . ALA A 1 74 ? -4.107 -3.621 -0.991 1.00 97.56 74 ALA A CA 1
ATOM 521 C C . ALA A 1 74 ? -2.842 -4.447 -1.272 1.00 97.56 74 ALA A C 1
ATOM 523 O O . ALA A 1 74 ? -2.707 -5.028 -2.347 1.00 97.56 74 ALA A O 1
ATOM 524 N N . ILE A 1 75 ? -1.942 -4.563 -0.292 1.00 97.44 75 ILE A N 1
ATOM 525 C CA . ILE A 1 75 ? -0.729 -5.384 -0.397 1.00 97.44 75 ILE A CA 1
ATOM 526 C C . ILE A 1 75 ? -1.072 -6.869 -0.589 1.00 97.44 75 ILE A C 1
ATOM 528 O O . ILE A 1 75 ? -0.494 -7.531 -1.451 1.00 97.44 75 ILE A O 1
ATOM 532 N N . ARG A 1 76 ? -2.042 -7.407 0.161 1.00 97.94 76 ARG A N 1
ATOM 533 C CA . ARG A 1 76 ? -2.505 -8.795 -0.024 1.00 97.94 76 ARG A CA 1
ATOM 534 C C . ARG A 1 76 ? -3.074 -9.027 -1.426 1.00 97.94 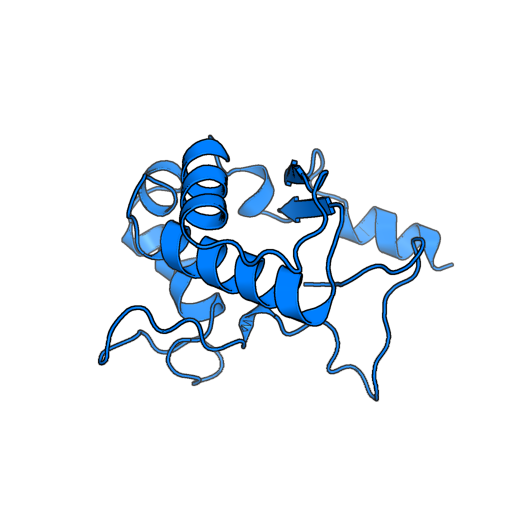76 ARG A C 1
ATOM 536 O O . ARG A 1 76 ? -2.772 -10.049 -2.040 1.00 97.94 76 ARG A O 1
ATOM 543 N N . ILE A 1 77 ? -3.839 -8.071 -1.955 1.00 96.56 77 ILE A N 1
ATOM 544 C CA . ILE A 1 77 ? -4.338 -8.111 -3.339 1.00 96.56 77 ILE A CA 1
ATOM 545 C C . ILE A 1 77 ? -3.166 -8.083 -4.329 1.00 96.56 77 ILE A C 1
ATOM 547 O O . ILE A 1 77 ? -3.120 -8.900 -5.247 1.00 96.56 77 ILE A O 1
ATOM 551 N N . ALA A 1 78 ? -2.169 -7.222 -4.112 1.00 95.44 78 ALA A N 1
ATOM 552 C CA . ALA A 1 78 ? -0.965 -7.188 -4.939 1.00 95.44 78 ALA A CA 1
ATOM 553 C C . ALA A 1 78 ? -0.212 -8.532 -4.923 1.00 95.44 78 ALA A C 1
ATOM 555 O O . ALA A 1 78 ? 0.272 -8.967 -5.966 1.00 95.44 78 ALA A O 1
ATOM 556 N N . HIS A 1 79 ? -0.172 -9.237 -3.787 1.00 96.69 79 HIS A N 1
ATOM 557 C CA . HIS A 1 79 ? 0.365 -10.599 -3.719 1.00 96.69 79 HIS A CA 1
ATOM 558 C C . HIS A 1 79 ? -0.421 -11.622 -4.528 1.00 96.69 79 HIS A C 1
ATOM 560 O O . HIS A 1 79 ? 0.200 -12.491 -5.138 1.00 96.69 79 HIS A O 1
ATOM 566 N N . ALA A 1 80 ? -1.747 -11.519 -4.561 1.00 95.38 80 ALA A N 1
ATOM 567 C CA . ALA A 1 80 ? -2.575 -12.412 -5.360 1.00 95.38 80 ALA A CA 1
ATOM 568 C C . ALA A 1 80 ? -2.396 -12.184 -6.872 1.00 95.38 80 ALA A C 1
ATOM 570 O O . ALA A 1 80 ? -2.433 -13.145 -7.632 1.00 95.38 80 ALA A O 1
ATOM 571 N N . ILE A 1 81 ? -2.190 -10.933 -7.299 1.00 93.06 81 ILE A N 1
ATOM 572 C CA . ILE A 1 81 ? -2.108 -10.568 -8.723 1.00 93.06 81 ILE A CA 1
ATOM 573 C C . ILE A 1 81 ? -0.677 -10.687 -9.262 1.00 93.06 81 ILE A C 1
ATOM 575 O O . ILE A 1 81 ? -0.459 -11.281 -10.312 1.00 93.06 81 ILE A O 1
ATOM 579 N N . TYR A 1 82 ? 0.297 -10.111 -8.554 1.00 93.12 82 TYR A N 1
ATOM 580 C CA . TYR A 1 82 ? 1.664 -9.920 -9.058 1.00 93.12 82 TYR A CA 1
ATOM 581 C C . TYR A 1 82 ? 2.704 -10.779 -8.343 1.00 93.12 82 TYR A C 1
ATOM 583 O O . TYR A 1 82 ? 3.839 -10.864 -8.797 1.00 93.12 82 TYR A O 1
ATOM 591 N N . ARG A 1 83 ? 2.346 -11.386 -7.202 1.00 95.50 83 ARG A N 1
ATOM 592 C CA . ARG A 1 83 ? 3.253 -12.184 -6.364 1.00 95.50 83 ARG A CA 1
ATOM 593 C C . ARG A 1 83 ? 4.633 -11.513 -6.144 1.00 95.50 83 ARG A C 1
ATOM 595 O O . ARG A 1 83 ? 5.660 -12.169 -6.324 1.00 95.50 83 ARG A O 1
ATOM 602 N N . PRO A 1 84 ? 4.694 -10.227 -5.740 1.00 95.81 84 PRO A N 1
ATOM 603 C CA . PRO A 1 84 ? 5.954 -9.507 -5.655 1.00 95.81 84 PRO A CA 1
ATOM 604 C C . PRO A 1 84 ? 6.855 -10.104 -4.569 1.00 95.81 84 PRO A C 1
ATOM 606 O O . PRO A 1 84 ? 6.390 -10.553 -3.516 1.00 95.81 84 PRO A O 1
ATOM 609 N N . ASN A 1 85 ? 8.163 -10.068 -4.812 1.00 96.56 85 ASN A N 1
ATOM 610 C CA . ASN A 1 85 ? 9.185 -10.320 -3.794 1.00 96.56 85 ASN A CA 1
ATOM 611 C C . ASN A 1 85 ? 9.516 -9.052 -2.983 1.00 96.56 85 ASN A C 1
ATOM 613 O O . ASN A 1 85 ? 10.064 -9.147 -1.888 1.00 96.56 85 ASN A O 1
ATOM 617 N N . GLN A 1 86 ? 9.187 -7.866 -3.490 1.00 96.88 86 GLN A N 1
ATOM 618 C CA . GLN A 1 86 ? 9.437 -6.594 -2.825 1.00 96.88 86 GLN A CA 1
ATOM 619 C C . GLN A 1 86 ? 8.255 -5.653 -3.018 1.00 96.88 86 GLN A C 1
ATOM 621 O O . GLN A 1 86 ? 7.741 -5.490 -4.122 1.00 96.88 86 GLN A O 1
ATOM 626 N N . ILE A 1 87 ? 7.856 -5.005 -1.931 1.00 97.31 87 ILE A N 1
ATOM 627 C CA . ILE A 1 87 ? 6.893 -3.911 -1.928 1.00 97.31 87 ILE A CA 1
ATOM 628 C C . ILE A 1 87 ? 7.597 -2.724 -1.301 1.00 97.31 87 ILE A C 1
ATOM 630 O O . ILE A 1 87 ? 8.058 -2.812 -0.168 1.00 97.31 87 ILE A O 1
ATOM 634 N N . VAL A 1 88 ? 7.697 -1.621 -2.037 1.00 96.44 88 VAL A N 1
ATOM 635 C CA . VAL A 1 88 ? 8.416 -0.431 -1.579 1.00 96.44 88 VAL A CA 1
ATOM 636 C C . VAL A 1 88 ? 7.441 0.729 -1.458 1.00 96.44 88 VAL A C 1
ATOM 638 O O . VAL A 1 88 ? 6.824 1.140 -2.441 1.00 96.44 88 VAL A O 1
ATOM 641 N N . LEU A 1 89 ? 7.302 1.266 -0.247 1.00 95.62 89 LEU A N 1
ATOM 642 C CA . LEU A 1 89 ? 6.521 2.470 0.006 1.00 95.62 89 LEU A CA 1
ATOM 643 C C . LEU A 1 89 ? 7.375 3.695 -0.320 1.00 95.62 89 LEU A C 1
ATOM 645 O O . LEU A 1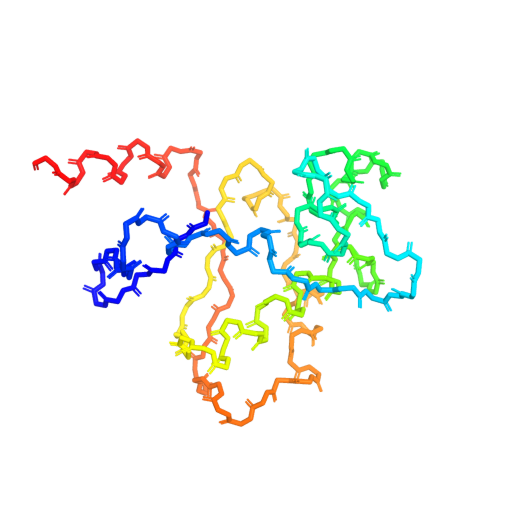 89 ? 8.407 3.938 0.305 1.00 95.62 89 LEU A O 1
ATOM 649 N N . LEU A 1 90 ? 6.939 4.453 -1.320 1.00 93.38 90 LEU A N 1
ATOM 650 C CA . LEU A 1 90 ? 7.640 5.622 -1.847 1.00 93.38 90 LEU A CA 1
ATOM 651 C C . LEU A 1 90 ? 6.825 6.902 -1.628 1.00 93.38 90 LEU A C 1
ATOM 653 O O . LEU A 1 90 ? 5.681 6.874 -1.166 1.00 93.38 90 LEU A O 1
ATOM 657 N N . GLY A 1 91 ? 7.414 8.027 -2.031 1.00 89.56 91 GLY A N 1
ATOM 658 C CA . GLY A 1 91 ? 6.765 9.331 -2.033 1.00 89.56 91 GLY A CA 1
ATOM 659 C C . GLY A 1 91 ? 6.625 9.941 -0.642 1.00 89.56 91 GLY A C 1
ATOM 660 O O . GLY A 1 91 ? 7.004 9.348 0.368 1.00 89.56 91 GLY A O 1
ATOM 661 N N . GLY A 1 92 ? 6.049 11.146 -0.614 1.00 89.19 92 GLY A N 1
ATOM 662 C CA . GLY A 1 92 ? 6.018 12.010 0.566 1.00 89.19 92 GLY A CA 1
ATOM 663 C C . GLY A 1 92 ? 5.558 11.302 1.841 1.00 89.19 92 GLY A C 1
ATOM 664 O O . GLY A 1 92 ? 6.208 11.408 2.875 1.00 89.19 92 GLY A O 1
ATOM 665 N N . ILE A 1 93 ? 4.474 10.532 1.738 1.00 91.56 93 ILE A N 1
ATOM 666 C CA . ILE A 1 93 ? 3.904 9.768 2.850 1.00 91.56 93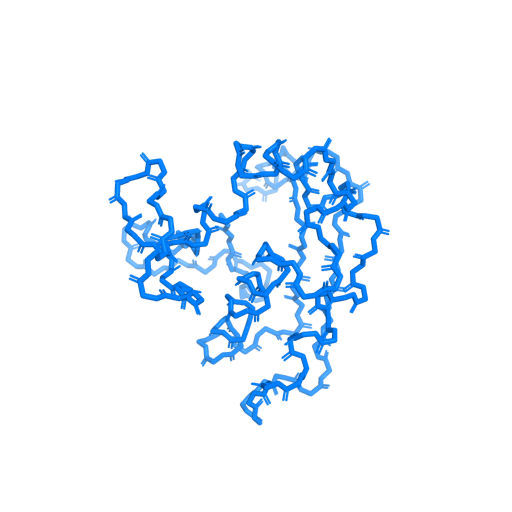 ILE A CA 1
ATOM 667 C C . ILE A 1 93 ? 4.736 8.516 3.132 1.00 91.56 93 ILE A C 1
ATOM 669 O O . ILE A 1 93 ? 5.188 8.338 4.256 1.00 91.56 93 ILE A O 1
ATOM 673 N N . GLY A 1 94 ? 4.965 7.665 2.125 1.00 92.88 94 GLY A N 1
ATOM 674 C CA . GLY A 1 94 ? 5.568 6.343 2.315 1.00 92.88 94 GLY A CA 1
ATOM 675 C C . GLY A 1 94 ? 6.932 6.392 3.001 1.00 92.88 94 GLY A C 1
ATOM 676 O O . GLY A 1 94 ? 7.186 5.608 3.913 1.00 92.88 94 GLY A O 1
ATOM 677 N N . ILE A 1 95 ? 7.778 7.364 2.638 1.00 94.31 95 ILE A N 1
ATOM 678 C CA . ILE A 1 95 ? 9.108 7.515 3.250 1.00 94.31 95 ILE A CA 1
ATOM 679 C C . ILE A 1 95 ? 9.072 8.109 4.668 1.00 94.31 95 ILE A C 1
ATOM 681 O O . ILE A 1 95 ? 10.047 8.014 5.412 1.00 94.31 95 ILE A O 1
ATOM 685 N N . ARG A 1 96 ? 7.947 8.708 5.066 1.00 93.69 96 ARG A N 1
ATOM 686 C CA . ARG A 1 96 ? 7.766 9.350 6.376 1.00 93.69 96 ARG A CA 1
ATOM 687 C C . ARG A 1 96 ? 7.006 8.467 7.369 1.00 93.69 96 ARG A C 1
ATOM 689 O O . ARG A 1 96 ? 6.908 8.839 8.531 1.00 93.69 96 ARG A O 1
ATOM 696 N N . ILE A 1 97 ? 6.518 7.293 6.955 1.00 94.75 97 ILE A N 1
ATOM 697 C CA . ILE A 1 97 ? 5.906 6.322 7.874 1.00 94.75 97 ILE A CA 1
ATOM 698 C C . ILE A 1 97 ? 6.965 5.887 8.905 1.00 94.75 97 ILE A C 1
ATOM 700 O O . ILE A 1 97 ? 8.027 5.403 8.504 1.00 94.75 97 ILE A O 1
ATOM 704 N N . PRO A 1 98 ? 6.714 6.049 10.217 1.00 91.50 98 PRO A N 1
ATOM 705 C CA . PRO A 1 98 ? 7.725 5.847 11.258 1.00 91.50 98 PRO A CA 1
ATOM 706 C C . PRO A 1 98 ? 8.110 4.374 11.436 1.00 91.50 98 PRO A C 1
ATOM 708 O O . PRO A 1 98 ? 9.287 4.058 11.606 1.00 91.50 98 PRO A O 1
ATOM 711 N N . SER A 1 99 ? 7.126 3.475 11.365 1.00 96.00 99 SER A N 1
ATOM 712 C CA . SER A 1 99 ? 7.295 2.032 11.509 1.00 96.00 99 SER A CA 1
ATOM 713 C C . SER A 1 99 ? 6.455 1.303 10.469 1.00 96.00 99 SER A C 1
ATOM 715 O O . SER A 1 99 ? 5.285 1.624 10.273 1.00 96.00 99 SER A O 1
ATOM 717 N N . LEU A 1 100 ? 7.053 0.308 9.816 1.00 97.50 100 LEU A N 1
ATOM 718 C CA . LEU A 1 100 ? 6.348 -0.583 8.891 1.00 97.50 100 LEU A CA 1
ATOM 719 C C . LEU A 1 100 ? 5.780 -1.820 9.594 1.00 97.50 100 LEU A C 1
ATOM 721 O O . LEU A 1 100 ? 5.010 -2.554 8.983 1.00 97.50 100 LEU A O 1
ATOM 725 N N . GLU A 1 101 ? 6.142 -2.051 10.859 1.00 97.88 101 GLU A N 1
ATOM 726 C CA . GLU A 1 101 ? 5.775 -3.260 11.601 1.00 97.88 101 GLU A CA 1
ATOM 727 C C . GLU A 1 101 ? 4.252 -3.454 11.722 1.00 97.88 101 GLU A C 1
ATOM 729 O O . GLU A 1 101 ? 3.796 -4.546 11.377 1.00 97.88 101 GLU A O 1
ATOM 734 N N . PRO A 1 102 ? 3.433 -2.427 12.039 1.00 98.19 102 PRO A N 1
ATOM 735 C CA . PRO A 1 102 ? 1.980 -2.599 12.093 1.00 98.19 102 PRO A CA 1
ATOM 736 C C . PRO A 1 102 ? 1.374 -2.991 10.740 1.00 98.19 102 PRO A C 1
ATOM 738 O O . PRO A 1 102 ? 0.458 -3.811 10.668 1.00 98.19 102 PRO A O 1
ATOM 741 N N . ILE A 1 103 ? 1.908 -2.427 9.652 1.00 98.31 103 ILE A N 1
ATOM 742 C CA . ILE A 1 103 ? 1.465 -2.723 8.286 1.00 98.31 103 ILE A CA 1
ATOM 743 C C . ILE A 1 103 ? 1.859 -4.154 7.923 1.00 98.31 103 ILE A C 1
ATOM 745 O O . ILE A 1 103 ? 1.031 -4.916 7.429 1.00 98.31 103 ILE A O 1
ATOM 749 N N . GLU A 1 104 ? 3.110 -4.539 8.177 1.00 98.12 104 GLU A N 1
ATOM 750 C CA . GLU A 1 104 ? 3.608 -5.875 7.866 1.00 98.12 104 GLU A CA 1
ATOM 751 C C . GLU A 1 104 ? 2.861 -6.957 8.658 1.00 98.12 104 GLU A C 1
ATOM 753 O O . GLU A 1 104 ? 2.454 -7.965 8.075 1.00 98.12 104 GLU A O 1
ATOM 758 N N . ALA A 1 105 ? 2.612 -6.734 9.950 1.00 98.06 105 ALA A N 1
ATOM 759 C CA . ALA A 1 105 ? 1.825 -7.636 10.785 1.00 98.06 105 ALA A CA 1
ATOM 760 C C . ALA A 1 105 ? 0.404 -7.828 10.223 1.00 98.06 105 ALA A C 1
ATOM 762 O O . ALA A 1 105 ? -0.025 -8.964 10.006 1.00 98.06 105 ALA A O 1
ATOM 763 N N . ALA A 1 106 ? -0.283 -6.731 9.884 1.00 98.12 106 ALA A N 1
ATOM 764 C CA . ALA A 1 106 ? -1.629 -6.768 9.309 1.00 98.12 106 ALA A CA 1
ATOM 765 C C . ALA A 1 106 ? -1.677 -7.425 7.915 1.00 98.12 106 ALA A C 1
ATOM 767 O O . ALA A 1 106 ? -2.675 -8.046 7.541 1.00 98.12 106 ALA A O 1
ATOM 768 N N . VAL A 1 107 ? -0.608 -7.309 7.116 1.00 98.25 107 VAL A N 1
ATOM 769 C CA . VAL A 1 107 ? -0.491 -8.050 5.849 1.00 98.25 107 VAL A CA 1
ATOM 770 C C . VAL A 1 107 ? -0.412 -9.547 6.127 1.00 98.25 107 VAL A C 1
ATOM 772 O O . VAL A 1 107 ? -1.126 -10.318 5.485 1.00 98.25 107 VAL A O 1
ATOM 775 N N . ARG A 1 108 ? 0.448 -9.956 7.069 1.00 97.50 108 ARG A N 1
ATOM 776 C CA . ARG A 1 108 ? 0.764 -11.364 7.350 1.00 97.50 108 ARG A CA 1
ATOM 777 C C . ARG A 1 108 ? -0.411 -12.152 7.918 1.00 97.50 108 ARG A C 1
ATOM 779 O O . ARG A 1 108 ? -0.559 -13.310 7.541 1.00 97.50 108 ARG A O 1
ATOM 786 N N . GLU A 1 109 ? -1.248 -11.542 8.755 1.00 96.62 109 GLU A N 1
ATOM 787 C CA . GLU A 1 109 ? -2.375 -12.209 9.433 1.00 96.62 109 GLU A CA 1
ATOM 788 C C . GLU A 1 109 ? -3.314 -12.967 8.474 1.00 96.62 109 GLU A C 1
ATOM 790 O O . GLU A 1 109 ? -3.853 -14.024 8.803 1.00 96.62 109 GLU A O 1
ATOM 795 N N . HIS A 1 110 ? -3.471 -12.463 7.249 1.00 94.31 110 HIS A N 1
ATOM 796 C CA . HIS A 1 110 ? -4.366 -13.030 6.238 1.00 94.31 110 HIS A CA 1
ATOM 797 C C . HIS A 1 110 ? -3.700 -13.137 4.864 1.00 94.31 110 HIS A C 1
ATOM 799 O O . HIS A 1 110 ? -4.366 -13.026 3.827 1.00 94.31 110 HIS A O 1
ATOM 805 N N . LEU A 1 111 ? -2.375 -13.285 4.834 1.00 97.12 111 LEU A N 1
ATOM 806 C CA . LEU A 1 111 ? -1.650 -13.430 3.581 1.00 97.12 111 LEU A CA 1
ATOM 807 C C . LEU A 1 111 ? -1.873 -14.830 3.004 1.00 97.12 111 LEU A C 1
ATOM 809 O O . LEU A 1 111 ? -1.696 -15.840 3.681 1.00 97.12 111 LEU A O 1
ATOM 813 N N . THR A 1 112 ? -2.257 -14.891 1.733 1.00 94.56 112 THR A N 1
ATOM 814 C CA . THR A 1 112 ? -2.499 -16.165 1.051 1.00 94.56 112 THR A CA 1
ATOM 815 C C . THR A 1 112 ? -1.191 -16.922 0.806 1.00 94.56 112 THR A C 1
ATOM 817 O O . THR A 1 112 ? -0.120 -16.328 0.670 1.00 94.56 112 THR A O 1
ATOM 820 N N . THR A 1 113 ? -1.276 -18.245 0.657 1.00 96.19 113 THR A N 1
ATOM 821 C CA . THR A 1 113 ? -0.125 -19.105 0.324 1.00 96.19 113 THR A CA 1
ATOM 822 C C . THR A 1 113 ? 0.436 -18.866 -1.082 1.00 96.19 113 THR A C 1
ATOM 824 O O . THR A 1 113 ? 1.523 -19.346 -1.398 1.00 96.19 113 THR A O 1
ATOM 827 N N . ILE A 1 114 ? -0.272 -18.103 -1.925 1.00 96.25 114 ILE A N 1
ATOM 828 C CA . ILE A 1 114 ? 0.207 -17.675 -3.245 1.00 96.25 114 ILE A CA 1
ATOM 829 C C . ILE A 1 114 ? 1.383 -16.701 -3.101 1.00 96.25 114 ILE A C 1
ATOM 831 O O . ILE A 1 114 ? 2.263 -16.684 -3.964 1.00 96.25 114 ILE A O 1
ATOM 835 N N . ALA A 1 115 ? 1.438 -15.914 -2.020 1.00 97.25 115 ALA A N 1
ATOM 836 C CA . ALA A 1 115 ? 2.476 -14.912 -1.811 1.00 97.25 115 ALA A CA 1
ATOM 837 C C . ALA A 1 115 ? 3.895 -15.502 -1.901 1.00 97.25 115 ALA A C 1
ATOM 839 O O . ALA A 1 115 ? 4.156 -16.654 -1.549 1.00 97.25 115 ALA A O 1
ATOM 840 N N . HIS A 1 116 ? 4.844 -14.703 -2.394 1.00 96.25 116 HIS A N 1
ATOM 841 C CA . HIS A 1 116 ? 6.241 -15.121 -2.448 1.00 96.25 116 HIS A CA 1
ATOM 842 C C . HIS A 1 116 ? 6.775 -15.312 -1.014 1.00 96.25 116 HIS A C 1
ATOM 844 O O . HIS A 1 116 ? 6.684 -14.378 -0.226 1.00 96.25 116 HIS A O 1
ATOM 850 N N . PRO A 1 117 ? 7.366 -16.462 -0.641 1.00 93.31 117 PRO A N 1
ATOM 851 C CA . PRO A 1 117 ? 7.689 -16.767 0.761 1.00 93.31 117 PRO A CA 1
ATOM 852 C C . PRO A 1 117 ? 8.759 -15.848 1.368 1.00 93.31 117 PRO A C 1
ATOM 854 O O . PRO A 1 117 ? 8.839 -15.707 2.584 1.00 93.31 117 PRO A O 1
ATOM 857 N N . ARG A 1 118 ? 9.578 -15.213 0.524 1.00 94.62 118 ARG A N 1
ATOM 858 C CA . ARG A 1 118 ? 10.634 -14.270 0.923 1.00 94.62 118 ARG A CA 1
ATOM 859 C C . ARG A 1 118 ? 10.314 -12.849 0.471 1.00 94.62 118 ARG A C 1
ATOM 861 O O . ARG A 1 118 ? 11.158 -12.191 -0.126 1.00 94.62 118 ARG A O 1
ATOM 868 N N . TRP A 1 119 ? 9.052 -12.446 0.571 1.00 97.31 119 TRP A N 1
ATOM 869 C CA . TRP A 1 119 ? 8.681 -11.077 0.243 1.00 97.31 119 TRP A CA 1
ATOM 870 C C . TRP A 1 119 ? 9.120 -10.109 1.349 1.00 97.31 119 TRP A C 1
ATOM 872 O O . TRP A 1 119 ? 9.214 -10.499 2.514 1.00 97.31 119 TRP A O 1
ATOM 882 N N . HIS A 1 120 ? 9.367 -8.854 0.981 1.00 97.56 120 HIS A N 1
ATOM 883 C CA . HIS A 1 120 ? 9.765 -7.801 1.913 1.00 97.56 120 HIS A CA 1
ATOM 884 C C . HIS A 1 120 ? 8.922 -6.539 1.732 1.00 97.56 120 HIS A C 1
ATOM 886 O O . HIS A 1 120 ? 8.673 -6.119 0.598 1.00 97.56 120 HIS A O 1
ATOM 892 N N . LEU A 1 121 ? 8.543 -5.916 2.851 1.00 97.94 121 LEU A N 1
ATOM 893 C CA . LEU A 1 121 ? 8.017 -4.556 2.886 1.00 97.94 121 LEU A CA 1
ATOM 894 C C . LEU A 1 121 ? 9.164 -3.591 3.184 1.00 97.94 121 LEU A C 1
ATOM 896 O O . LEU A 1 121 ? 9.839 -3.699 4.204 1.00 97.94 121 LEU A O 1
ATOM 900 N N . LEU A 1 122 ? 9.390 -2.656 2.274 1.00 97.12 122 LEU A N 1
ATOM 901 C CA . LEU A 1 122 ? 10.478 -1.696 2.329 1.00 97.12 122 LEU A CA 1
ATOM 902 C C . LEU A 1 122 ? 9.929 -0.280 2.219 1.00 97.12 122 LEU A C 1
ATOM 904 O O . LEU A 1 122 ? 8.790 -0.040 1.811 1.00 97.12 122 LEU A O 1
ATOM 908 N N . ARG A 1 123 ? 10.791 0.672 2.540 1.00 95.31 123 ARG A N 1
ATOM 909 C CA . ARG A 1 123 ? 10.525 2.097 2.434 1.00 95.31 123 ARG A CA 1
ATOM 910 C C . ARG A 1 123 ? 11.612 2.743 1.588 1.00 95.31 123 ARG A C 1
ATOM 912 O O . ARG A 1 123 ? 12.773 2.355 1.686 1.00 95.31 123 ARG A O 1
ATOM 919 N N . GLY A 1 124 ? 11.215 3.703 0.762 1.00 93.25 124 GLY A N 1
ATOM 920 C CA . GLY A 1 124 ? 12.147 4.529 0.008 1.00 93.25 124 GLY A CA 1
ATOM 921 C C . GLY A 1 124 ? 13.047 5.363 0.919 1.00 93.25 124 GLY A C 1
ATOM 922 O O . GLY A 1 124 ? 12.680 5.720 2.033 1.00 93.25 124 GLY A O 1
ATOM 923 N N . ASP A 1 125 ? 14.224 5.691 0.414 1.00 91.75 125 ASP A N 1
ATOM 924 C CA . ASP A 1 125 ? 15.322 6.351 1.124 1.00 91.75 125 ASP A CA 1
ATOM 925 C C . ASP A 1 125 ? 15.637 7.770 0.608 1.00 91.75 125 ASP A C 1
ATOM 927 O O . ASP A 1 125 ? 16.605 8.390 1.036 1.00 91.75 125 ASP A O 1
ATOM 931 N N . ASP A 1 126 ? 14.832 8.284 -0.320 1.00 88.62 126 ASP A N 1
ATOM 932 C CA . ASP A 1 126 ? 15.075 9.512 -1.079 1.00 88.62 126 ASP A CA 1
ATOM 933 C C . ASP A 1 126 ? 13.729 10.193 -1.397 1.00 88.62 126 ASP A C 1
ATOM 935 O O . ASP A 1 126 ? 12.708 9.528 -1.561 1.00 88.62 126 ASP A O 1
ATOM 939 N N . ASP A 1 127 ? 13.698 11.518 -1.506 1.00 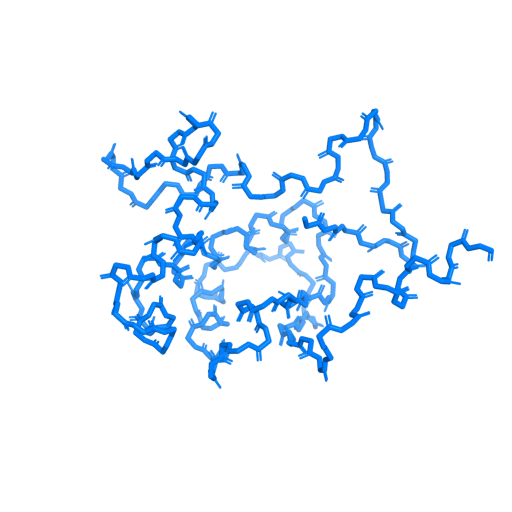89.19 127 ASP A N 1
ATOM 940 C CA . ASP A 1 127 ? 12.516 12.246 -1.993 1.00 89.19 127 ASP A CA 1
ATOM 941 C C . ASP A 1 127 ? 12.475 12.280 -3.544 1.00 89.19 127 ASP A C 1
ATOM 943 O O . ASP A 1 127 ? 11.437 12.566 -4.143 1.00 89.19 127 ASP A O 1
ATOM 947 N N . HIS A 1 128 ? 13.581 11.941 -4.223 1.00 89.62 128 HIS A N 1
ATOM 948 C CA . HIS A 1 128 ? 13.761 12.115 -5.670 1.00 89.62 128 HIS A CA 1
ATOM 949 C C . HIS A 1 128 ? 13.632 10.824 -6.495 1.00 89.62 128 HIS A C 1
ATOM 951 O O . HIS A 1 128 ? 14.089 10.786 -7.644 1.00 89.62 128 HIS A O 1
ATOM 957 N N . HIS A 1 129 ? 13.001 9.758 -5.976 1.00 88.25 129 HIS A N 1
ATOM 958 C CA . HIS A 1 129 ? 12.857 8.492 -6.725 1.00 88.25 129 HIS A CA 1
ATOM 959 C C . HIS A 1 129 ? 12.215 8.684 -8.104 1.00 88.25 129 HIS A C 1
ATOM 961 O O . HIS A 1 129 ? 12.642 8.042 -9.061 1.00 88.25 129 HIS A O 1
ATOM 967 N N . ALA A 1 130 ? 11.242 9.594 -8.233 1.00 85.69 130 ALA A N 1
ATOM 968 C CA . ALA A 1 130 ? 10.591 9.886 -9.511 1.00 85.69 130 ALA A CA 1
ATOM 969 C C . ALA A 1 130 ? 11.565 10.484 -10.543 1.00 85.69 130 ALA A C 1
ATOM 971 O O . ALA A 1 130 ? 11.616 10.018 -11.680 1.00 85.69 130 ALA A O 1
ATOM 972 N N . ALA A 1 131 ? 12.381 11.465 -10.140 1.00 86.94 131 ALA A N 1
ATOM 973 C CA . ALA A 1 131 ? 13.377 12.083 -11.017 1.00 86.94 131 ALA A CA 1
ATOM 974 C C . ALA A 1 131 ? 14.470 11.080 -11.421 1.00 86.94 131 ALA A C 1
ATOM 976 O O . ALA A 1 131 ? 14.840 10.997 -12.591 1.00 86.94 131 ALA A O 1
ATOM 977 N N . ARG A 1 132 ? 14.935 10.257 -10.470 1.00 89.56 132 ARG A N 1
ATOM 978 C CA . ARG A 1 132 ? 15.915 9.188 -10.730 1.00 89.56 132 ARG A CA 1
ATOM 979 C C . ARG A 1 132 ? 15.358 8.116 -11.664 1.00 89.56 132 ARG A C 1
ATOM 981 O O . ARG A 1 132 ? 16.085 7.630 -12.523 1.00 89.56 132 ARG A O 1
ATOM 988 N N . GLY A 1 133 ? 14.084 7.759 -11.509 1.00 87.12 133 GLY A N 1
ATOM 989 C CA . GLY A 1 133 ? 13.386 6.847 -12.411 1.00 87.12 133 GLY A CA 1
ATOM 990 C C . GLY A 1 133 ? 13.311 7.404 -13.831 1.00 87.12 133 GLY A C 1
ATOM 991 O O . GLY A 1 133 ? 13.713 6.721 -14.765 1.00 87.12 133 GLY A O 1
ATOM 992 N N . ALA A 1 134 ? 12.886 8.662 -13.988 1.00 86.88 134 ALA A N 1
ATOM 993 C CA . ALA A 1 134 ? 12.818 9.329 -15.289 1.00 86.88 134 ALA A CA 1
ATOM 994 C C . ALA A 1 134 ? 14.186 9.395 -15.989 1.00 86.88 134 ALA A C 1
ATOM 996 O O . ALA A 1 134 ? 14.280 9.075 -17.168 1.00 86.88 134 ALA A O 1
ATOM 997 N N . ALA A 1 135 ? 15.254 9.719 -15.252 1.00 89.06 135 ALA A N 1
ATOM 998 C CA . ALA A 1 135 ? 16.615 9.780 -15.790 1.00 89.06 135 ALA A CA 1
ATOM 999 C C . ALA A 1 135 ? 17.161 8.427 -16.289 1.00 89.06 135 ALA A C 1
ATOM 1001 O O . ALA A 1 135 ? 18.121 8.409 -17.049 1.00 89.06 135 ALA A O 1
ATOM 1002 N N . ARG A 1 136 ? 16.577 7.296 -15.868 1.00 85.12 136 ARG A N 1
ATOM 1003 C CA . ARG A 1 136 ? 16.958 5.944 -16.323 1.00 85.12 136 ARG A CA 1
ATOM 1004 C C . ARG A 1 136 ? 16.163 5.457 -17.534 1.00 85.12 136 ARG A C 1
ATOM 1006 O O . ARG A 1 136 ? 16.454 4.382 -18.044 1.00 85.12 136 ARG A O 1
ATOM 1013 N N . LEU A 1 137 ? 15.131 6.196 -17.938 1.00 79.44 137 LEU A N 1
ATOM 1014 C CA . LEU A 1 137 ? 14.289 5.872 -19.093 1.00 79.44 137 LEU A CA 1
ATOM 1015 C C . LEU A 1 137 ? 14.755 6.574 -20.378 1.00 79.44 137 LEU A C 1
ATOM 1017 O O . LEU A 1 137 ? 14.108 6.404 -21.411 1.00 79.44 137 LEU A O 1
ATOM 1021 N N . VAL A 1 138 ? 15.821 7.376 -20.288 1.00 59.06 138 VAL A N 1
ATOM 1022 C CA . VAL A 1 138 ? 16.435 8.127 -21.393 1.00 59.06 138 VAL A CA 1
ATOM 1023 C C 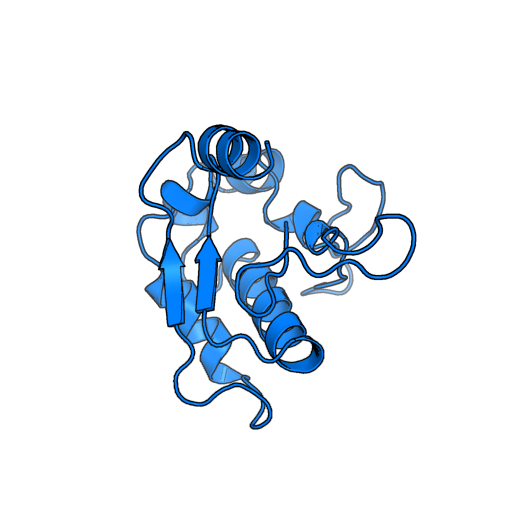. VAL A 1 138 ? 17.604 7.357 -21.987 1.00 59.06 138 VAL A C 1
ATOM 1025 O O . VAL A 1 138 ? 18.342 6.727 -21.197 1.00 59.06 138 VAL A O 1
#

Secondary structure (DSSP, 8-state):
---EETTEE---TTTTTT-GGGSB--SSTTPPBPTTS-BSBHHHHHSHHHHHHTSSHHHHTSTT-HHHHHHHHHHHHHHHHH--SEEEE-HHHHTT-S-SHHHHHHHHTT--TTS-TT-EEEE-S-S-HHHHHHHT--